Protein AF-F4GTQ7-F1 (afdb_monomer_lite)

Sequence (84 aa):
MFARFCSSWFGILLLVLWTWSLLFHLCNGIQHLVRDMGRNFGPPTRDRTHKPVYWSTGWLVIAVSVLLTVLVWIILAVQAGDSL

Structure (mmCIF, N/CA/C/O backbone):
data_AF-F4GTQ7-F1
#
_entry.id   AF-F4GTQ7-F1
#
loop_
_atom_site.group_PDB
_atom_site.id
_atom_site.type_symbol
_atom_site.label_atom_id
_atom_site.label_alt_id
_atom_site.label_comp_id
_atom_site.label_asym_id
_atom_site.label_entity_id
_atom_site.label_seq_id
_atom_site.pdbx_PDB_ins_code
_atom_site.Cartn_x
_atom_site.Cartn_y
_atom_site.Cartn_z
_atom_site.occupancy
_atom_site.B_iso_or_equiv
_atom_site.auth_seq_id
_atom_site.auth_comp_id
_atom_site.auth_asym_id
_atom_site.auth_atom_id
_atom_site.pdbx_PDB_model_num
ATOM 1 N N . MET A 1 1 ? -4.519 -4.934 24.192 1.00 80.56 1 MET A N 1
ATOM 2 C CA . MET A 1 1 ? -4.298 -3.503 23.863 1.00 80.56 1 MET A CA 1
ATOM 3 C C . MET A 1 1 ? -4.184 -3.285 22.362 1.00 80.56 1 MET A C 1
ATOM 5 O O . MET A 1 1 ? -5.001 -2.551 21.830 1.00 80.56 1 MET A O 1
ATOM 9 N N . PHE A 1 2 ? -3.267 -3.976 21.678 1.00 85.81 2 PHE A N 1
ATOM 10 C CA . PHE A 1 2 ? -3.058 -3.856 20.229 1.00 85.81 2 PHE A CA 1
ATOM 11 C C . PHE A 1 2 ? -4.329 -4.043 19.378 1.00 85.81 2 PHE A C 1
ATOM 13 O O . PHE A 1 2 ? -4.699 -3.133 18.650 1.00 85.81 2 PHE A O 1
ATOM 20 N N . ALA A 1 3 ? -5.070 -5.146 19.548 1.00 88.19 3 ALA A N 1
ATOM 21 C CA . ALA A 1 3 ? -6.291 -5.397 18.769 1.00 88.19 3 AL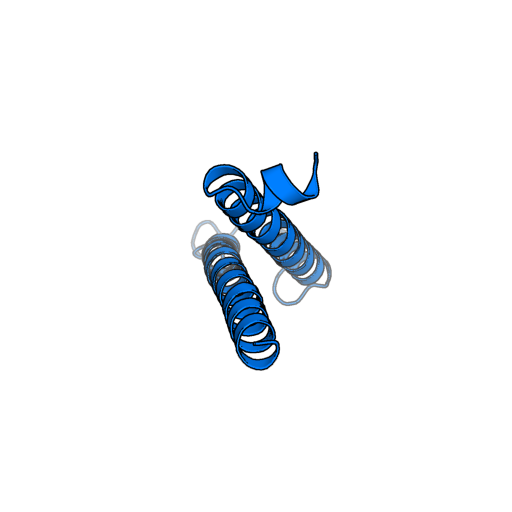A A CA 1
ATOM 22 C C . ALA A 1 3 ? -7.339 -4.272 18.897 1.00 88.19 3 ALA A C 1
ATOM 24 O O . ALA A 1 3 ? -7.906 -3.834 17.904 1.00 88.19 3 ALA A O 1
ATOM 25 N N . ARG A 1 4 ? -7.531 -3.727 20.108 1.00 89.06 4 ARG A N 1
ATOM 26 C CA . ARG A 1 4 ? -8.452 -2.599 20.345 1.00 89.06 4 ARG A CA 1
ATOM 27 C C . ARG A 1 4 ? -7.994 -1.315 19.651 1.00 89.06 4 ARG A C 1
ATOM 29 O O . ARG A 1 4 ? -8.832 -0.543 19.204 1.00 89.06 4 ARG A O 1
ATOM 36 N N . PHE A 1 5 ? -6.685 -1.088 19.565 1.00 92.25 5 PHE A N 1
ATOM 37 C CA . PHE A 1 5 ? -6.127 0.027 18.805 1.00 92.25 5 PHE A CA 1
ATOM 38 C C . PHE A 1 5 ? -6.342 -0.169 17.299 1.00 92.25 5 PHE A C 1
ATOM 40 O O . PHE A 1 5 ? -6.805 0.754 16.635 1.00 92.25 5 PHE A O 1
ATOM 47 N N . CYS A 1 6 ? -6.095 -1.370 16.773 1.00 91.00 6 CYS A N 1
ATOM 48 C CA . CYS A 1 6 ? -6.312 -1.693 15.360 1.00 91.00 6 CYS A CA 1
ATOM 49 C C . CYS A 1 6 ? -7.777 -1.558 14.923 1.00 91.00 6 CYS A C 1
ATOM 51 O O . CYS A 1 6 ? -8.024 -1.156 13.794 1.00 91.00 6 CYS A O 1
ATOM 53 N N . SER A 1 7 ? -8.736 -1.832 15.812 1.00 90.75 7 SER A N 1
ATOM 54 C CA . SER A 1 7 ? -10.168 -1.621 15.546 1.00 90.75 7 SER A CA 1
ATOM 55 C C . SER A 1 7 ? -10.626 -0.164 15.690 1.00 90.75 7 SER A C 1
ATOM 57 O O . SER A 1 7 ? -11.774 0.144 15.385 1.00 90.75 7 SER A O 1
ATOM 59 N N . SER A 1 8 ? -9.774 0.745 16.177 1.00 93.62 8 SER A N 1
ATOM 60 C CA . SER A 1 8 ? -10.102 2.174 16.215 1.00 93.62 8 SER A CA 1
ATOM 61 C C . SER A 1 8 ? -10.051 2.777 14.810 1.00 93.62 8 SER A C 1
ATOM 63 O O . SER A 1 8 ? -9.296 2.314 13.958 1.00 93.62 8 SER A O 1
ATOM 65 N N . TRP A 1 9 ? -10.796 3.860 14.576 1.00 93.44 9 TRP A N 1
ATOM 66 C CA . TRP A 1 9 ? -10.797 4.556 13.282 1.00 93.44 9 TRP A CA 1
AT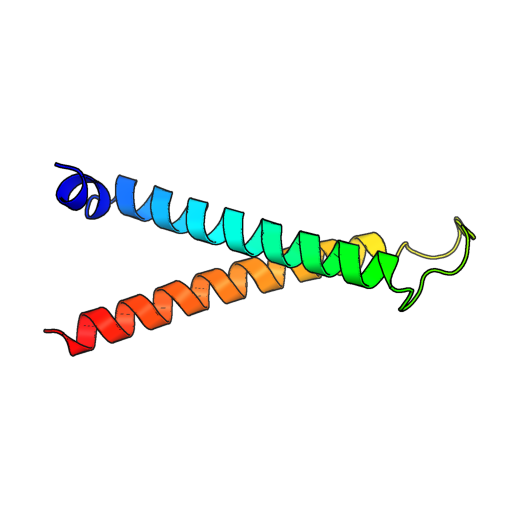OM 67 C C . TRP A 1 9 ? -9.381 4.963 12.831 1.00 93.44 9 TRP A C 1
ATOM 69 O O . TRP A 1 9 ? -9.044 4.855 11.654 1.00 93.44 9 TRP A O 1
ATOM 79 N N . PHE A 1 10 ? -8.529 5.373 13.778 1.00 94.62 10 PHE A N 1
ATOM 80 C CA . PHE A 1 10 ? -7.144 5.751 13.509 1.00 94.62 10 PHE A CA 1
ATOM 81 C C . PHE A 1 10 ? -6.270 4.533 13.185 1.00 94.62 10 PHE A C 1
ATOM 83 O O . PHE A 1 10 ? -5.463 4.577 12.259 1.00 94.62 10 PHE A O 1
ATOM 90 N N . GLY A 1 11 ? -6.465 3.422 13.902 1.00 93.75 11 GLY A N 1
ATOM 91 C CA . GLY A 1 11 ? -5.790 2.157 13.611 1.00 93.75 11 GLY A CA 1
ATOM 92 C C . GLY A 1 11 ? -6.132 1.627 12.219 1.00 93.75 11 GLY A C 1
ATOM 93 O O . GLY A 1 11 ? -5.231 1.252 11.474 1.00 93.75 11 GLY A O 1
ATOM 94 N N . ILE A 1 12 ? -7.408 1.682 11.832 1.00 94.06 12 ILE A N 1
ATOM 95 C CA . ILE A 1 12 ? -7.874 1.304 10.491 1.00 94.06 12 ILE A CA 1
ATOM 96 C C . ILE A 1 12 ? -7.218 2.187 9.425 1.00 94.06 12 ILE A C 1
ATOM 98 O O . ILE A 1 12 ? -6.684 1.661 8.452 1.00 94.06 12 ILE A O 1
ATOM 102 N N . LEU A 1 13 ? -7.183 3.509 9.625 1.00 94.94 13 LEU A N 1
ATOM 103 C CA . LEU A 1 13 ? -6.523 4.434 8.698 1.00 94.94 13 LEU A CA 1
ATOM 104 C C . LEU A 1 13 ? -5.040 4.086 8.500 1.00 94.94 13 LEU A C 1
ATOM 106 O O . LEU A 1 13 ? -4.568 4.034 7.364 1.00 94.94 13 LEU A O 1
ATOM 110 N N . LEU A 1 14 ? -4.312 3.792 9.581 1.00 96.00 14 LEU A N 1
ATOM 111 C CA . LEU A 1 14 ? -2.915 3.358 9.490 1.00 96.00 14 LEU A CA 1
ATOM 112 C C . LEU A 1 14 ? -2.769 2.026 8.749 1.00 96.00 14 LEU A C 1
ATOM 114 O O . LEU A 1 14 ? -1.877 1.894 7.915 1.00 96.00 14 LEU A O 1
ATOM 118 N N . LEU A 1 15 ? -3.656 1.061 9.002 1.00 95.12 15 LEU A N 1
ATOM 119 C CA . LEU A 1 15 ? -3.648 -0.225 8.303 1.00 95.12 15 LEU A CA 1
ATOM 120 C C . LEU A 1 15 ? -3.892 -0.054 6.797 1.00 95.12 15 LEU A C 1
ATOM 122 O O . LEU A 1 15 ? -3.207 -0.701 6.004 1.00 95.12 15 LEU A O 1
ATOM 126 N N . VAL A 1 16 ? -4.804 0.838 6.386 1.00 95.75 16 VAL A N 1
ATOM 127 C CA . VAL A 1 16 ? -5.031 1.156 4.963 1.00 95.75 16 VAL A CA 1
ATOM 128 C C . VAL A 1 16 ? -3.756 1.728 4.345 1.00 95.75 16 VAL A C 1
ATOM 130 O O . VAL A 1 16 ? -3.288 1.233 3.319 1.00 95.75 16 VAL A O 1
ATOM 133 N N . LEU A 1 17 ? -3.162 2.740 4.984 1.00 96.12 17 LEU A N 1
ATOM 134 C CA . LEU A 1 17 ? -1.969 3.419 4.473 1.00 96.12 17 LEU A CA 1
ATOM 135 C C . LEU A 1 17 ? -0.747 2.495 4.413 1.00 96.12 17 LEU A C 1
ATOM 137 O O . LEU A 1 17 ? 0.013 2.545 3.447 1.00 96.12 17 LEU A O 1
ATOM 141 N N . TRP A 1 18 ? -0.564 1.622 5.405 1.00 96.69 18 TRP A N 1
ATOM 142 C CA . TRP A 1 18 ? 0.505 0.623 5.388 1.00 96.69 18 TRP A CA 1
ATOM 143 C C . TRP A 1 18 ? 0.286 -0.441 4.317 1.00 96.69 18 TRP A C 1
ATOM 145 O O . TRP A 1 18 ? 1.236 -0.783 3.612 1.00 96.69 18 TRP A O 1
ATOM 155 N N . THR A 1 19 ? -0.953 -0.908 4.137 1.00 96.62 19 THR A N 1
ATOM 156 C CA . THR A 1 19 ? -1.301 -1.836 3.050 1.00 96.62 19 THR A CA 1
ATOM 157 C C . THR A 1 19 ? -0.967 -1.218 1.693 1.00 96.62 19 THR A C 1
ATOM 159 O O . THR A 1 19 ? -0.293 -1.843 0.874 1.00 96.62 19 THR A O 1
ATOM 162 N N . TRP A 1 20 ? -1.360 0.041 1.480 1.00 97.56 20 TRP A N 1
ATOM 163 C CA . TRP A 1 20 ? -1.053 0.757 0.246 1.00 97.56 20 TRP A CA 1
ATOM 164 C C . TRP A 1 20 ? 0.450 0.962 0.043 1.00 97.56 20 TRP A C 1
ATOM 166 O O . TRP A 1 20 ? 0.951 0.697 -1.047 1.00 97.56 20 TRP A O 1
ATOM 176 N N . SER A 1 21 ? 1.185 1.364 1.085 1.00 97.62 21 SER A N 1
ATOM 177 C CA . SER A 1 21 ? 2.643 1.541 1.031 1.00 97.62 21 SER A CA 1
ATOM 178 C C . SER A 1 21 ? 3.363 0.259 0.593 1.00 97.62 21 SER A C 1
ATOM 180 O O . SER A 1 21 ? 4.202 0.299 -0.309 1.00 97.62 21 SER A O 1
ATOM 182 N N . LEU A 1 22 ? 2.981 -0.896 1.154 1.00 97.12 22 LEU A N 1
ATOM 183 C CA . LEU A 1 22 ? 3.555 -2.195 0.788 1.00 97.12 22 LEU A CA 1
ATOM 184 C C . LEU A 1 22 ? 3.237 -2.588 -0.659 1.00 97.12 22 LEU A C 1
ATOM 186 O O . LEU A 1 22 ? 4.137 -2.983 -1.402 1.00 97.12 22 LEU A O 1
ATOM 190 N N . LEU A 1 23 ? 1.978 -2.448 -1.086 1.00 97.25 23 LEU A N 1
ATOM 191 C CA . LEU A 1 23 ? 1.570 -2.781 -2.455 1.00 97.25 23 LEU A CA 1
ATOM 192 C C . LEU A 1 23 ? 2.199 -1.839 -3.483 1.00 97.25 23 LEU A C 1
ATOM 194 O O . LEU A 1 23 ? 2.630 -2.280 -4.548 1.00 97.25 23 LEU A O 1
ATOM 198 N N . PHE A 1 24 ? 2.307 -0.552 -3.158 1.00 96.75 24 PHE A N 1
ATOM 199 C CA . PHE A 1 24 ? 3.010 0.425 -3.980 1.00 96.75 24 PHE A CA 1
ATOM 200 C C . PHE A 1 24 ? 4.502 0.104 -4.085 1.00 96.75 24 PHE A C 1
ATOM 202 O O . PHE A 1 24 ? 5.051 0.150 -5.187 1.00 96.75 24 PHE A O 1
ATOM 209 N N . HIS A 1 25 ? 5.158 -0.264 -2.980 1.00 96.38 25 HIS A N 1
ATOM 210 C CA . HIS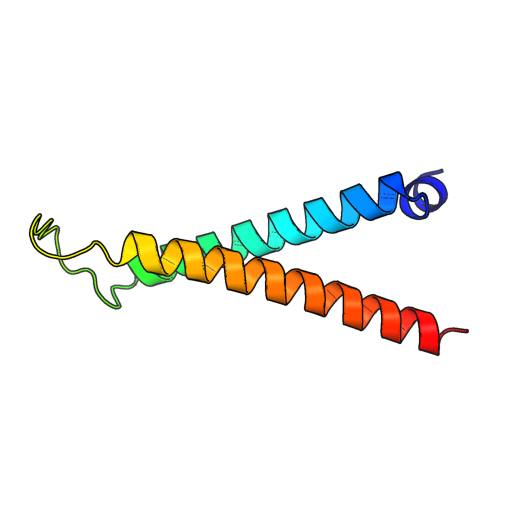 A 1 25 ? 6.563 -0.666 -2.991 1.00 96.38 25 HIS A CA 1
ATOM 211 C C . HIS A 1 25 ? 6.788 -1.913 -3.855 1.00 96.38 25 HIS A C 1
ATOM 213 O O . HIS A 1 25 ? 7.675 -1.913 -4.706 1.00 96.38 25 HIS A O 1
ATOM 219 N N . LEU A 1 26 ? 5.937 -2.933 -3.711 1.00 96.06 26 LEU A N 1
ATOM 220 C CA . LEU A 1 26 ? 5.992 -4.148 -4.523 1.00 96.06 26 L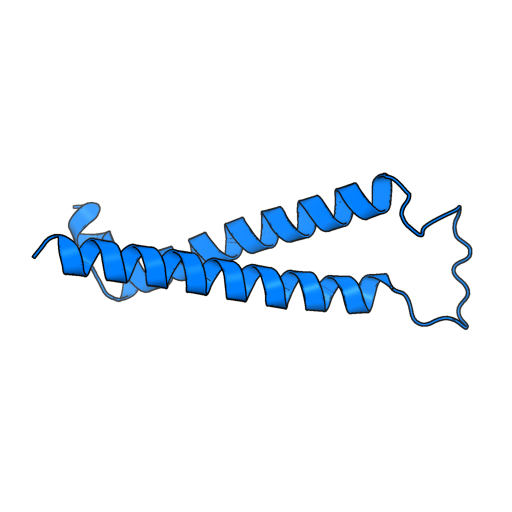EU A CA 1
ATOM 221 C C . LEU A 1 26 ? 5.807 -3.844 -6.016 1.00 96.06 26 LEU A C 1
ATOM 223 O O . LEU A 1 26 ? 6.610 -4.283 -6.837 1.00 96.06 26 LEU A O 1
ATOM 227 N N . CYS A 1 27 ? 4.781 -3.066 -6.375 1.00 95.06 27 CYS A N 1
ATOM 228 C CA . CYS A 1 27 ? 4.511 -2.716 -7.770 1.00 95.06 27 CYS A CA 1
ATOM 229 C C . CYS A 1 27 ? 5.653 -1.886 -8.381 1.00 95.06 27 CYS A C 1
ATOM 231 O O . CYS A 1 27 ? 6.033 -2.124 -9.529 1.00 95.06 27 CYS A O 1
ATOM 233 N N . ASN A 1 28 ? 6.253 -0.963 -7.616 1.00 92.25 28 ASN A N 1
ATOM 234 C CA . ASN A 1 28 ? 7.463 -0.261 -8.052 1.00 92.25 28 ASN A CA 1
ATOM 235 C C . ASN A 1 28 ? 8.640 -1.219 -8.221 1.00 92.25 28 ASN A C 1
ATOM 237 O O . ASN A 1 28 ? 9.329 -1.143 -9.234 1.00 92.25 28 ASN A O 1
ATOM 241 N N . GLY A 1 29 ? 8.854 -2.139 -7.278 1.00 92.38 29 GLY A N 1
ATOM 242 C CA . GLY A 1 29 ? 9.892 -3.165 -7.367 1.00 92.38 29 GLY A CA 1
ATOM 243 C C . GLY A 1 29 ? 9.757 -4.011 -8.634 1.00 92.38 29 GLY A C 1
ATOM 244 O O . GLY A 1 29 ? 10.722 -4.155 -9.377 1.00 92.38 29 GLY A O 1
ATOM 245 N N . ILE A 1 30 ? 8.546 -4.480 -8.955 1.00 90.50 30 ILE A N 1
ATOM 246 C CA . ILE A 1 30 ? 8.261 -5.210 -10.203 1.00 90.50 30 ILE A CA 1
ATOM 247 C C . ILE A 1 30 ? 8.547 -4.333 -11.422 1.00 90.50 30 ILE A C 1
ATOM 249 O O . ILE A 1 30 ? 9.185 -4.788 -12.366 1.00 90.50 30 ILE A O 1
ATOM 253 N N . GLN A 1 31 ? 8.117 -3.071 -11.414 1.00 88.06 31 GLN A N 1
ATOM 254 C CA . GLN A 1 31 ? 8.414 -2.131 -12.495 1.00 88.06 31 GLN A CA 1
ATOM 255 C C . GLN A 1 31 ? 9.930 -1.956 -12.692 1.00 88.06 31 GLN A C 1
ATOM 257 O O . GLN A 1 31 ? 10.379 -1.880 -13.834 1.00 88.06 31 GLN A O 1
ATOM 262 N N . HIS A 1 32 ? 10.718 -1.907 -11.615 1.00 86.31 32 HIS A N 1
ATOM 263 C CA . HIS A 1 32 ? 12.180 -1.881 -11.694 1.00 86.31 32 HIS A CA 1
ATOM 264 C C . HIS A 1 32 ? 12.731 -3.173 -12.299 1.00 86.31 32 HIS A C 1
ATOM 266 O O . HIS A 1 32 ? 13.415 -3.104 -13.312 1.00 86.31 32 HIS A O 1
ATOM 272 N N . LEU A 1 33 ? 12.323 -4.340 -11.792 1.00 88.38 33 LEU A N 1
ATOM 273 C CA . LEU A 1 33 ? 12.744 -5.634 -12.339 1.00 88.38 33 LEU A CA 1
ATOM 274 C C . LEU A 1 33 ?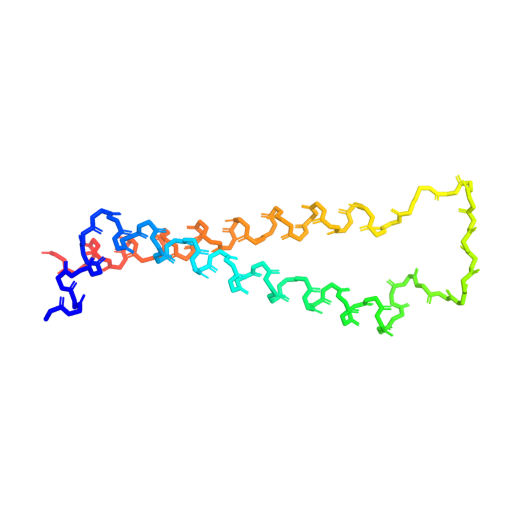 12.394 -5.780 -13.828 1.00 88.38 33 LEU A C 1
ATOM 276 O O . LEU A 1 33 ? 13.200 -6.265 -14.613 1.00 88.38 33 LEU A O 1
ATOM 280 N N . VAL A 1 34 ? 11.206 -5.339 -14.249 1.00 83.12 34 VAL A N 1
ATOM 281 C CA . VAL A 1 34 ? 10.781 -5.369 -15.660 1.00 83.12 34 VAL A CA 1
ATOM 282 C C . VAL A 1 34 ? 11.647 -4.458 -16.530 1.00 83.12 34 VAL A C 1
ATOM 284 O O . VAL A 1 34 ? 11.958 -4.821 -17.667 1.00 83.12 34 VAL A O 1
ATOM 287 N N . ARG A 1 35 ? 12.050 -3.293 -16.007 1.00 75.06 35 ARG A N 1
ATOM 288 C CA . ARG A 1 35 ? 12.989 -2.390 -16.690 1.00 75.06 35 ARG A CA 1
ATOM 289 C C . ARG A 1 35 ? 14.378 -3.021 -16.798 1.00 75.06 35 ARG A C 1
ATOM 291 O O . ARG A 1 35 ? 14.971 -2.945 -17.869 1.00 75.06 35 ARG A O 1
ATOM 298 N N . ASP A 1 36 ? 14.836 -3.700 -15.750 1.00 78.62 36 ASP A N 1
ATOM 299 C CA . ASP A 1 36 ? 16.145 -4.362 -15.710 1.00 78.62 36 ASP A CA 1
ATOM 300 C C . ASP A 1 36 ? 16.200 -5.605 -16.621 1.00 78.62 36 ASP A C 1
ATOM 302 O O . ASP A 1 36 ? 17.228 -5.891 -17.228 1.00 78.62 36 ASP A O 1
ATOM 306 N N . MET A 1 37 ? 15.077 -6.313 -16.793 1.00 77.19 37 MET A N 1
ATOM 307 C CA . MET A 1 37 ? 14.943 -7.476 -17.688 1.00 77.19 37 MET A CA 1
ATOM 308 C C . MET A 1 37 ? 14.787 -7.116 -19.178 1.00 77.19 37 MET A C 1
ATOM 310 O O . MET A 1 37 ? 14.615 -8.001 -20.017 1.00 77.19 37 MET A O 1
ATOM 314 N N . GLY A 1 38 ? 14.832 -5.833 -19.543 1.00 62.91 38 GLY A N 1
ATOM 315 C CA . GLY A 1 38 ? 15.000 -5.430 -20.940 1.00 62.91 38 GLY A CA 1
ATOM 316 C C . GLY A 1 38 ? 13.749 -5.472 -21.827 1.00 62.91 38 GLY A C 1
ATOM 317 O O . GLY A 1 38 ? 13.880 -5.306 -23.041 1.00 62.91 38 GLY A O 1
ATOM 318 N N . ARG A 1 39 ? 12.521 -5.592 -21.289 1.00 55.69 39 ARG A N 1
ATOM 319 C CA . ARG A 1 39 ? 11.311 -5.264 -22.078 1.00 55.69 39 ARG A CA 1
ATOM 320 C C . ARG A 1 39 ? 11.211 -3.735 -22.238 1.00 55.69 39 ARG A C 1
ATOM 322 O O . ARG A 1 39 ? 10.494 -3.076 -21.492 1.00 55.69 39 ARG A O 1
ATOM 329 N N . ASN A 1 40 ? 11.923 -3.223 -23.254 1.00 50.97 40 ASN A N 1
ATOM 330 C CA . ASN A 1 40 ? 11.983 -1.844 -23.788 1.00 50.97 40 ASN A CA 1
ATOM 331 C C . ASN A 1 40 ? 13.105 -0.884 -23.337 1.00 50.97 40 ASN A C 1
ATOM 333 O O . ASN A 1 40 ? 12.930 0.318 -23.507 1.00 50.97 40 ASN A O 1
ATOM 337 N N . PHE A 1 41 ? 14.276 -1.336 -22.874 1.00 54.00 41 PHE A N 1
ATOM 338 C CA . PHE A 1 41 ? 15.412 -0.410 -22.689 1.00 54.00 41 PHE A CA 1
ATOM 339 C C . PHE A 1 41 ? 16.751 -1.050 -23.073 1.00 54.00 41 PHE A C 1
ATOM 341 O O . PHE A 1 41 ? 17.493 -1.544 -22.232 1.00 54.00 41 PHE A O 1
ATOM 348 N N . GLY A 1 42 ? 17.068 -1.020 -24.371 1.00 50.56 42 GLY A N 1
ATOM 349 C CA . GLY A 1 42 ? 18.465 -1.063 -24.811 1.00 50.56 42 GLY A CA 1
ATOM 350 C C . GLY A 1 42 ? 19.256 0.144 -24.264 1.00 50.56 42 GLY A C 1
ATOM 351 O O . GLY A 1 42 ? 18.647 1.065 -23.711 1.00 50.56 42 GLY A O 1
ATOM 352 N N . PRO A 1 43 ? 20.600 0.147 -24.392 1.00 46.25 43 PRO A N 1
ATOM 353 C CA . PRO A 1 43 ? 21.496 1.164 -23.826 1.00 46.25 43 PRO A CA 1
ATOM 354 C C . PRO A 1 43 ? 21.033 2.606 -24.106 1.00 46.25 43 PRO A C 1
ATOM 356 O O . PRO A 1 43 ? 20.324 2.840 -25.084 1.00 46.25 43 PRO A O 1
ATOM 359 N N . PRO A 1 44 ? 21.439 3.580 -23.264 1.00 46.12 44 PRO A N 1
ATOM 360 C CA . PRO A 1 44 ? 20.813 4.888 -23.071 1.00 46.12 44 PRO A CA 1
ATOM 361 C C . PRO A 1 44 ? 20.795 5.739 -24.341 1.00 46.12 44 PRO A C 1
ATOM 363 O O . PRO A 1 44 ? 21.517 6.723 -24.476 1.00 46.12 44 PRO A O 1
ATOM 366 N N . THR A 1 45 ? 19.872 5.448 -25.248 1.00 44.56 45 THR A N 1
ATOM 367 C CA . THR A 1 45 ? 19.352 6.460 -26.154 1.00 44.56 45 THR A CA 1
ATOM 368 C C . THR A 1 45 ? 18.330 7.223 -25.329 1.00 44.56 45 THR A C 1
ATOM 370 O O . THR A 1 45 ? 17.123 7.013 -25.405 1.00 44.56 45 THR A O 1
ATOM 373 N N . ARG A 1 46 ? 18.846 8.097 -24.453 1.00 49.75 46 ARG A N 1
ATOM 374 C CA . ARG A 1 46 ? 18.096 9.215 -23.882 1.00 49.75 46 ARG A CA 1
ATOM 375 C C . ARG A 1 46 ? 17.784 10.171 -25.028 1.00 49.75 46 ARG A C 1
ATOM 377 O O . ARG A 1 46 ? 18.332 11.273 -25.097 1.00 49.75 46 ARG A O 1
ATOM 384 N N . ASP A 1 47 ? 16.966 9.704 -25.958 1.00 47.91 47 ASP A N 1
ATOM 385 C CA . ASP A 1 47 ? 16.432 10.526 -27.008 1.00 47.91 47 ASP A CA 1
ATOM 386 C C . ASP A 1 47 ? 15.571 11.584 -26.314 1.00 47.91 47 ASP A C 1
ATOM 388 O O . ASP A 1 47 ? 14.521 11.287 -25.747 1.00 47.91 47 ASP A O 1
ATOM 392 N N . ARG A 1 48 ? 16.062 12.829 -26.281 1.00 54.62 48 ARG A N 1
ATOM 393 C CA . ARG A 1 48 ? 15.327 13.977 -25.726 1.00 54.62 48 ARG A CA 1
ATOM 394 C C . ARG A 1 48 ? 14.028 14.246 -26.506 1.00 54.62 48 ARG A C 1
ATOM 396 O O . ARG A 1 48 ? 13.249 15.097 -26.088 1.00 54.62 48 ARG A O 1
ATOM 403 N N . THR A 1 49 ? 13.818 13.540 -27.617 1.00 52.91 49 THR A N 1
ATOM 404 C CA . THR A 1 49 ? 12.710 13.698 -28.559 1.00 52.91 49 THR A CA 1
ATOM 405 C C . THR A 1 49 ? 11.539 12.756 -28.251 1.00 52.91 49 THR A C 1
ATOM 407 O O . THR A 1 49 ? 10.396 13.093 -28.557 1.00 52.91 49 THR A O 1
ATOM 410 N N . HIS A 1 50 ? 11.772 11.620 -27.577 1.00 54.72 50 HIS A N 1
ATOM 411 C CA . HIS A 1 50 ? 10.713 10.682 -27.188 1.00 54.72 50 HIS A CA 1
ATOM 412 C C . HIS A 1 50 ? 10.311 10.863 -25.722 1.00 54.72 50 HIS A C 1
ATO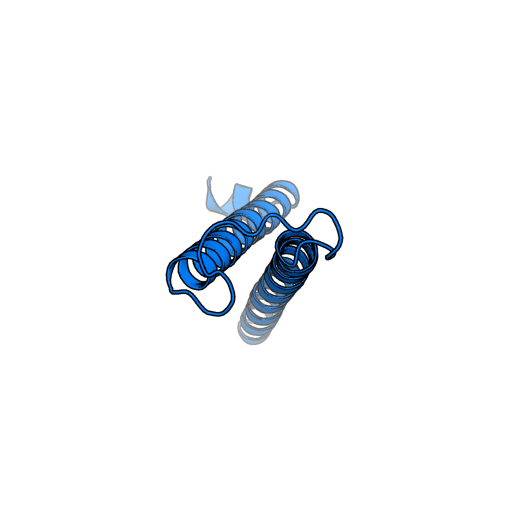M 414 O O . HIS A 1 50 ? 11.148 10.879 -24.819 1.00 54.72 50 HIS A O 1
ATOM 420 N N . LYS A 1 51 ? 8.998 10.977 -25.465 1.00 56.88 51 LYS A N 1
ATOM 421 C CA . LYS A 1 51 ? 8.481 11.040 -24.094 1.00 56.88 51 LYS A CA 1
ATOM 422 C C . LYS A 1 51 ? 8.932 9.788 -23.336 1.00 56.88 51 LYS A C 1
ATOM 424 O O . LYS A 1 51 ? 8.641 8.677 -23.779 1.00 56.88 51 LYS A O 1
ATOM 429 N N . PRO A 1 52 ? 9.613 9.947 -22.197 1.00 59.06 52 PRO A N 1
ATOM 430 C CA . PRO A 1 52 ? 10.142 8.815 -21.470 1.00 59.06 52 PRO A CA 1
ATOM 431 C C . PRO A 1 52 ? 9.031 7.885 -20.972 1.00 59.06 52 PRO A C 1
ATOM 433 O O . PRO A 1 52 ? 8.178 8.288 -20.179 1.00 59.06 52 PRO A O 1
ATOM 436 N N . VAL A 1 53 ? 9.076 6.615 -21.380 1.00 65.00 53 VAL A N 1
ATOM 437 C CA . VAL A 1 53 ? 8.115 5.568 -20.967 1.00 65.00 53 VAL A CA 1
ATOM 438 C C . VAL A 1 53 ? 8.149 5.327 -19.443 1.00 65.00 53 VAL A C 1
ATOM 440 O O . VAL A 1 53 ? 7.215 4.788 -18.848 1.00 65.00 53 VAL A O 1
ATOM 443 N N . TYR A 1 54 ? 9.204 5.785 -18.761 1.00 61.47 54 TYR A N 1
ATOM 444 C CA . TYR A 1 54 ? 9.315 5.733 -17.302 1.00 61.47 54 TYR A CA 1
ATOM 445 C C . TYR A 1 54 ? 8.254 6.594 -16.592 1.00 61.47 54 TYR A C 1
ATOM 447 O O . TYR A 1 54 ? 7.833 6.240 -15.492 1.00 61.47 54 TYR A O 1
ATOM 455 N N . TRP A 1 55 ? 7.765 7.671 -17.220 1.00 63.34 55 TRP A N 1
ATOM 456 C CA . TRP A 1 55 ? 6.739 8.528 -16.613 1.00 63.34 55 TRP A CA 1
ATOM 457 C C . TRP A 1 55 ? 5.348 7.886 -16.661 1.00 63.34 55 TRP A C 1
ATOM 459 O O . TRP A 1 55 ? 4.617 7.924 -15.676 1.00 63.34 55 TRP A O 1
ATOM 469 N N . SER A 1 56 ? 4.984 7.252 -17.782 1.00 71.31 56 SER A N 1
ATOM 470 C CA . SER A 1 56 ? 3.687 6.575 -17.934 1.00 71.31 56 SER A CA 1
ATOM 471 C C . SER A 1 56 ? 3.586 5.314 -17.076 1.00 71.31 56 SER A C 1
ATOM 473 O O . SER A 1 56 ? 2.543 5.052 -16.480 1.00 71.31 56 SER A O 1
ATOM 475 N N . THR A 1 57 ? 4.683 4.564 -16.952 1.00 78.38 57 THR A N 1
ATOM 476 C CA . THR A 1 57 ? 4.738 3.370 -16.093 1.00 78.38 57 THR A CA 1
ATOM 477 C C . THR A 1 57 ? 4.649 3.708 -14.602 1.00 78.38 57 THR A C 1
ATOM 479 O O . THR A 1 57 ? 4.022 2.952 -13.867 1.00 78.38 57 THR A O 1
ATOM 482 N N . GLY A 1 58 ? 5.148 4.871 -14.163 1.00 82.31 58 GLY A N 1
ATOM 483 C CA . GLY A 1 58 ? 4.979 5.331 -12.778 1.00 82.31 58 GLY A CA 1
ATOM 484 C C . GLY A 1 58 ? 3.515 5.594 -12.400 1.00 82.31 58 GLY A C 1
ATOM 485 O O . GLY A 1 58 ? 3.051 5.137 -11.356 1.00 82.31 58 GLY A O 1
ATOM 486 N N . TRP A 1 59 ? 2.750 6.258 -13.275 1.00 85.81 59 TRP A N 1
ATOM 487 C CA . TRP A 1 59 ? 1.307 6.452 -13.067 1.00 85.81 59 TRP A CA 1
ATOM 488 C C . TRP A 1 59 ? 0.536 5.130 -13.070 1.00 85.81 59 TRP A C 1
ATOM 490 O O . TRP A 1 59 ? -0.382 4.958 -12.268 1.00 85.81 59 TRP A O 1
ATOM 500 N N . LEU A 1 60 ? 0.938 4.180 -13.921 1.00 88.69 60 LEU A N 1
ATOM 501 C CA . LEU A 1 60 ? 0.368 2.833 -13.926 1.00 88.69 60 LEU A CA 1
ATOM 502 C C . LEU A 1 60 ? 0.609 2.121 -12.588 1.00 88.69 60 LEU A C 1
ATOM 504 O O . LEU A 1 60 ? -0.320 1.538 -12.042 1.00 88.69 60 LEU A O 1
ATOM 508 N N . VAL A 1 61 ? 1.821 2.204 -12.032 1.00 92.38 61 VAL A N 1
ATOM 509 C CA . VAL A 1 61 ? 2.147 1.605 -10.728 1.00 92.38 61 VAL A CA 1
ATOM 510 C C . VAL A 1 61 ? 1.288 2.185 -9.604 1.00 92.38 61 VAL A C 1
ATOM 512 O O . VAL A 1 61 ? 0.799 1.422 -8.772 1.00 92.38 61 VAL A O 1
ATOM 515 N N . ILE A 1 62 ? 1.058 3.502 -9.592 1.00 93.94 62 ILE A N 1
ATOM 516 C CA . ILE A 1 62 ? 0.162 4.145 -8.615 1.00 93.94 62 ILE A CA 1
ATOM 517 C C . ILE A 1 62 ? -1.275 3.637 -8.788 1.00 93.94 62 ILE A C 1
ATOM 519 O O . ILE A 1 62 ? -1.911 3.244 -7.813 1.00 93.94 62 ILE A O 1
ATOM 523 N N . ALA A 1 63 ? -1.793 3.618 -10.019 1.00 94.38 63 ALA A N 1
ATOM 524 C CA . ALA A 1 63 ? -3.159 3.172 -10.284 1.00 94.38 63 ALA A CA 1
ATOM 525 C C . ALA A 1 63 ? -3.371 1.703 -9.878 1.00 94.38 63 ALA A C 1
ATOM 527 O O . ALA A 1 63 ? -4.351 1.377 -9.208 1.00 94.38 63 ALA A O 1
ATOM 528 N N . VAL A 1 64 ? -2.423 0.828 -10.228 1.00 95.31 64 VAL A N 1
ATOM 529 C CA . VAL A 1 64 ? -2.459 -0.595 -9.871 1.00 95.31 64 VAL A CA 1
ATOM 530 C C . VAL A 1 64 ? -2.341 -0.787 -8.358 1.00 95.31 64 VAL A C 1
ATOM 532 O O . VAL A 1 64 ? -3.095 -1.580 -7.799 1.00 95.31 64 VAL A O 1
ATOM 535 N N . SER A 1 65 ? -1.464 -0.053 -7.664 1.00 96.44 65 SER A N 1
ATOM 536 C CA . SER A 1 65 ? -1.317 -0.202 -6.210 1.00 96.44 65 SER A CA 1
ATOM 537 C C . SER A 1 65 ? -2.560 0.250 -5.441 1.00 96.44 65 SER A C 1
ATOM 539 O O . SER A 1 65 ? -2.955 -0.404 -4.472 1.00 96.44 65 SER A O 1
ATOM 541 N N . VAL A 1 66 ? -3.212 1.328 -5.890 1.00 96.62 66 VAL A N 1
ATOM 542 C CA . VAL A 1 66 ? -4.491 1.786 -5.330 1.00 96.62 66 VAL A CA 1
ATOM 543 C C . VAL A 1 66 ? -5.584 0.752 -5.589 1.00 96.62 66 VAL A C 1
ATOM 545 O O . VAL A 1 66 ? -6.282 0.372 -4.651 1.00 96.62 66 VAL A O 1
ATOM 548 N N . LEU A 1 67 ? -5.696 0.235 -6.818 1.00 97.06 67 LEU A N 1
ATOM 549 C CA . LEU A 1 67 ? -6.676 -0.801 -7.159 1.00 97.06 67 LEU A CA 1
ATOM 550 C C . LEU A 1 67 ? -6.495 -2.060 -6.300 1.00 97.06 67 LEU A C 1
ATOM 552 O O . LEU A 1 67 ? -7.464 -2.562 -5.738 1.00 97.06 67 LEU A O 1
ATOM 556 N N . LEU A 1 68 ? -5.258 -2.541 -6.149 1.00 96.19 68 LEU A N 1
ATOM 557 C CA . LEU A 1 68 ? -4.947 -3.693 -5.300 1.00 96.19 68 LEU A CA 1
ATOM 558 C C . LEU A 1 68 ? -5.297 -3.430 -3.833 1.00 96.19 68 LEU A C 1
ATOM 560 O O . LEU A 1 68 ? -5.829 -4.313 -3.166 1.00 96.19 68 LEU A O 1
ATOM 564 N N . THR A 1 69 ? -5.052 -2.214 -3.340 1.00 96.44 69 THR A N 1
ATOM 565 C CA . THR A 1 69 ? -5.428 -1.835 -1.971 1.00 96.44 69 THR A CA 1
ATOM 566 C C . THR A 1 69 ? -6.942 -1.896 -1.801 1.00 96.44 69 THR A C 1
ATOM 568 O O . THR A 1 69 ? -7.427 -2.530 -0.871 1.00 96.44 69 THR A O 1
ATOM 571 N N . VAL A 1 70 ? -7.704 -1.309 -2.726 1.00 96.38 70 VAL A N 1
ATOM 572 C CA . VAL A 1 70 ? -9.173 -1.364 -2.696 1.00 96.38 70 VAL A CA 1
ATOM 573 C C . VAL A 1 70 ? -9.670 -2.812 -2.728 1.00 96.38 70 VAL A C 1
ATOM 575 O O . VAL A 1 70 ? -10.527 -3.172 -1.926 1.00 96.38 70 VAL A O 1
ATOM 578 N N . LEU A 1 71 ? -9.096 -3.665 -3.582 1.00 96.75 71 LEU A N 1
ATOM 579 C CA . LEU A 1 71 ? -9.458 -5.084 -3.662 1.00 96.75 71 LEU A CA 1
ATOM 580 C C . LEU A 1 71 ? -9.221 -5.830 -2.344 1.00 96.75 71 LEU A C 1
ATOM 582 O O . LEU A 1 71 ? -10.104 -6.560 -1.902 1.00 96.75 71 LEU A O 1
ATOM 586 N N . VAL A 1 72 ? -8.073 -5.620 -1.688 1.00 96.00 72 VAL A N 1
ATOM 587 C CA . VAL A 1 72 ? -7.780 -6.227 -0.376 1.00 96.00 72 VAL A CA 1
ATOM 588 C C . VAL A 1 72 ? -8.848 -5.846 0.649 1.00 96.00 72 VAL A C 1
ATOM 590 O O . VAL A 1 72 ? -9.362 -6.710 1.354 1.00 96.00 72 VAL A O 1
ATOM 593 N N . TRP A 1 73 ? -9.227 -4.570 0.705 1.00 94.75 73 TRP A N 1
ATOM 594 C CA . TRP A 1 73 ? -10.208 -4.089 1.678 1.00 94.75 73 TRP A CA 1
ATOM 595 C C . TRP A 1 73 ? -11.642 -4.525 1.361 1.00 94.75 73 TRP A C 1
ATOM 597 O O . TRP A 1 73 ? -12.390 -4.817 2.290 1.00 94.75 73 TRP A O 1
ATOM 607 N N . ILE A 1 74 ? -12.015 -4.649 0.082 1.00 94.94 74 ILE A N 1
ATOM 608 C CA . ILE A 1 74 ? -13.301 -5.245 -0.321 1.00 94.94 74 ILE A CA 1
ATOM 609 C C . ILE A 1 74 ? -13.370 -6.704 0.130 1.00 94.94 74 ILE A C 1
ATOM 611 O O . ILE A 1 74 ? -14.350 -7.102 0.751 1.00 94.94 74 ILE A O 1
ATOM 615 N N . ILE A 1 75 ? -12.327 -7.494 -0.140 1.00 94.94 75 ILE A N 1
ATOM 616 C CA . ILE A 1 75 ? -12.278 -8.907 0.257 1.00 94.94 75 ILE A CA 1
ATOM 617 C C . ILE A 1 75 ? -12.371 -9.042 1.781 1.00 94.94 75 ILE A C 1
ATOM 619 O O . ILE A 1 75 ? -13.140 -9.865 2.273 1.00 94.94 75 ILE A O 1
ATOM 623 N N . LEU A 1 76 ? -11.639 -8.211 2.529 1.00 93.00 76 LEU A N 1
ATOM 624 C CA . LEU A 1 76 ? -11.717 -8.184 3.992 1.00 93.00 76 LEU A CA 1
ATOM 625 C C . LEU A 1 76 ? -13.118 -7.810 4.492 1.00 93.00 76 LEU A C 1
ATOM 627 O O . LEU A 1 76 ? -13.606 -8.425 5.436 1.00 93.00 76 LEU A O 1
ATOM 631 N N . ALA A 1 77 ? -13.777 -6.833 3.862 1.00 89.88 77 ALA A N 1
ATOM 632 C CA . ALA A 1 77 ? -15.132 -6.427 4.229 1.00 89.88 77 ALA A CA 1
ATOM 633 C C . ALA A 1 77 ? -16.164 -7.534 3.958 1.00 89.88 77 ALA A C 1
ATOM 635 O O . ALA A 1 77 ? -17.037 -7.758 4.793 1.00 89.88 77 ALA A O 1
ATOM 636 N N . VAL A 1 78 ? -16.040 -8.250 2.834 1.00 93.75 78 VAL A N 1
ATOM 637 C CA . VAL A 1 78 ? -16.896 -9.404 2.508 1.00 93.75 78 VAL A CA 1
ATOM 638 C C . VAL A 1 78 ? -16.699 -10.525 3.529 1.00 93.75 78 VAL A C 1
ATOM 640 O O . VAL A 1 78 ? -17.669 -10.969 4.129 1.00 93.75 78 VAL A O 1
ATOM 643 N N . GLN A 1 79 ? -15.451 -10.908 3.819 1.00 90.56 79 GLN A N 1
ATOM 644 C CA . GLN A 1 79 ? -15.154 -11.957 4.806 1.00 90.56 79 GLN A CA 1
ATOM 645 C C . GLN A 1 79 ? -15.641 -11.600 6.214 1.00 90.56 79 GLN A C 1
ATOM 647 O O . GLN A 1 79 ? -16.117 -12.467 6.941 1.00 90.56 79 GLN A O 1
ATOM 652 N N . ALA A 1 80 ? -15.534 -10.327 6.603 1.00 83.56 80 ALA A N 1
ATOM 653 C CA . ALA A 1 80 ? -16.066 -9.859 7.876 1.00 83.56 80 ALA A CA 1
ATOM 654 C C . ALA A 1 80 ? -17.603 -9.934 7.916 1.00 83.56 80 ALA A C 1
ATOM 656 O O . ALA A 1 80 ? -18.160 -10.279 8.956 1.00 83.56 80 ALA A O 1
ATOM 657 N N . GLY A 1 81 ? -18.280 -9.652 6.798 1.00 76.88 81 GLY A N 1
ATOM 658 C CA . GLY A 1 81 ? -19.734 -9.769 6.669 1.00 76.88 81 GLY A CA 1
ATOM 659 C C . GLY A 1 81 ? -20.244 -11.211 6.725 1.00 76.88 81 GLY A C 1
ATOM 660 O O . GLY A 1 81 ? -21.254 -11.456 7.370 1.00 76.88 81 GLY A O 1
ATOM 661 N N . ASP A 1 82 ? -19.518 -12.158 6.124 1.00 70.81 82 ASP A N 1
ATOM 662 C CA . ASP A 1 82 ? -19.863 -13.591 6.133 1.00 70.81 82 ASP A CA 1
ATOM 663 C C . ASP A 1 82 ? -19.651 -14.259 7.509 1.00 70.81 82 ASP A C 1
ATOM 665 O O . ASP A 1 82 ? -20.116 -15.373 7.749 1.00 70.81 82 ASP A O 1
ATOM 669 N N . SER A 1 83 ? -18.912 -13.601 8.408 1.00 63.00 83 SER A N 1
ATOM 670 C CA . SER A 1 83 ? -18.591 -14.096 9.755 1.00 63.00 83 SER A CA 1
ATOM 671 C C . SER A 1 83 ? -19.559 -13.638 10.861 1.00 63.00 83 SER A C 1
ATOM 673 O O . SER A 1 83 ? -19.313 -13.937 12.033 1.00 63.00 83 SER A O 1
ATOM 675 N N . LEU A 1 84 ? -20.629 -12.917 10.500 1.00 53.12 84 LEU A N 1
ATOM 676 C CA . LEU A 1 84 ? -21.697 -12.418 11.383 1.00 53.12 84 LEU A CA 1
ATOM 677 C C . LEU A 1 84 ? -22.995 -13.214 11.201 1.00 53.12 84 LEU A C 1
ATOM 679 O O . LEU A 1 84 ? -23.703 -13.378 12.220 1.00 53.12 84 LEU A O 1
#

pLDDT: mean 82.31, std 16.84, range [44.56, 97.62]

Foldseek 3Di:
DVVVCCPDPVVVVVVLVVQLVVQLVVLVVVVVVCVVVCPPDDPDPVVVPDDDPVVVSNVVSNVVSVVVSVVVVVVVVVVVVVVD

Secondary structure (DSSP, 8-state):
-HHHHHTSHHHHHHHHHHHHHHHHHHHHHHHHHHHHTTSS--S----TTSPPHHHHHHHHHHHHHHHHHHHHHHHHHHHHHHT-

Radius of gyration: 18.4 Å; chains: 1; bounding box: 43×28×52 Å